Protein AF-A0A4V0XFJ5-F1 (afdb_monomer_lite)

Radius of gyration: 15.14 Å; chains: 1; bounding box: 46×29×44 Å

Se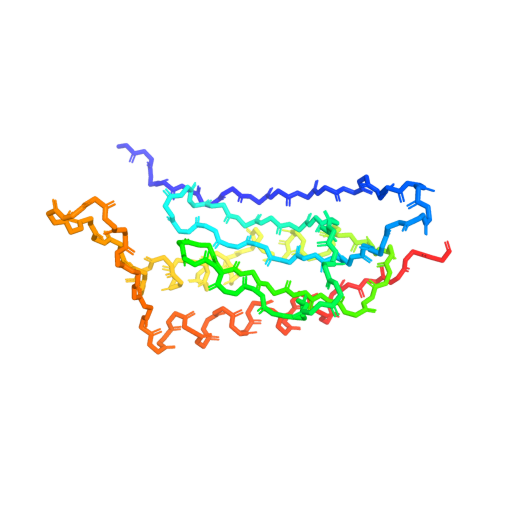quence (126 aa):
MPEPRWEILLEEGWPTDVSTPYALALEVDPRARTARLAPRVVGADSLEVRSGAVSRSFFTCGPANLRPAGLWLDSAEGRALLDEVGAGFRCEVLWSGDPVVSWSEAAWEAGHTIYERVASLLEPIG

Secondary structure (DSSP, 8-state):
----PPEEEE-------TTS-EEEEEEEETTTTEEEEEEEE--TT-S----TTSEEEE-S-SSEE-HHHHHHHTSHHHHHHHHHHHHHEEEEE-TTSPEEEEE-HHHHHHHHHHHHHHHHH-EE--

Structure (mmCIF, N/CA/C/O backbone):
data_AF-A0A4V0XFJ5-F1
#
_entry.id   AF-A0A4V0XFJ5-F1
#
loop_
_atom_site.group_PDB
_atom_site.id
_atom_site.type_symbol
_atom_site.label_atom_id
_atom_site.label_alt_id
_atom_site.label_comp_id
_atom_site.label_asym_id
_atom_site.label_entity_id
_atom_site.label_seq_id
_atom_site.pdbx_PDB_ins_code
_atom_site.Cartn_x
_atom_site.Cartn_y
_atom_site.Cartn_z
_atom_site.occupancy
_atom_site.B_iso_or_equiv
_atom_site.auth_seq_id
_atom_site.auth_comp_id
_atom_site.auth_asym_id
_atom_site.auth_atom_id
_atom_site.pdbx_PDB_model_num
ATOM 1 N N . MET A 1 1 ? -5.912 -17.553 19.402 1.00 45.38 1 MET A N 1
ATOM 2 C CA . MET A 1 1 ? -5.980 -17.419 17.931 1.00 45.38 1 MET A CA 1
ATOM 3 C C . MET A 1 1 ? -4.766 -16.610 17.515 1.00 45.38 1 MET A C 1
ATOM 5 O O . MET A 1 1 ? -4.493 -15.653 18.230 1.00 45.38 1 MET A O 1
ATOM 9 N N . PRO A 1 2 ? -3.995 -17.003 16.487 1.00 51.66 2 PRO A N 1
ATOM 10 C CA . PRO A 1 2 ? -2.913 -16.151 16.002 1.00 51.66 2 PRO A CA 1
ATOM 11 C C . PRO A 1 2 ? -3.501 -14.802 15.580 1.00 51.66 2 PRO A C 1
ATOM 13 O O . PRO A 1 2 ? -4.595 -14.760 15.012 1.00 51.66 2 PRO A O 1
ATOM 16 N N . GLU A 1 3 ? -2.816 -13.713 15.916 1.00 59.00 3 GLU A N 1
ATOM 17 C CA . GLU A 1 3 ? -3.222 -12.383 15.475 1.00 59.00 3 GLU A CA 1
ATOM 18 C C . GLU A 1 3 ? -3.258 -12.348 13.940 1.00 59.00 3 GLU A C 1
ATOM 20 O O . GLU A 1 3 ? -2.400 -12.959 13.292 1.00 59.00 3 GLU A O 1
ATOM 25 N N . PRO A 1 4 ? -4.264 -11.696 13.337 1.00 68.06 4 PRO A N 1
ATOM 26 C CA . PRO A 1 4 ? -4.396 -11.672 11.889 1.00 68.06 4 PRO A CA 1
ATOM 27 C C . PRO A 1 4 ? -3.190 -10.938 11.279 1.00 68.06 4 PRO A C 1
ATOM 29 O O . PRO A 1 4 ? -3.027 -9.731 11.430 1.00 68.06 4 PRO A O 1
ATOM 32 N N . ARG A 1 5 ? -2.298 -11.685 10.625 1.00 87.00 5 ARG A N 1
ATOM 33 C CA . ARG A 1 5 ? -1.031 -11.184 10.073 1.00 87.00 5 ARG A CA 1
ATOM 34 C C . ARG A 1 5 ? -1.259 -10.578 8.687 1.00 87.00 5 ARG A C 1
ATOM 36 O O . ARG A 1 5 ? -1.995 -11.153 7.895 1.00 87.00 5 ARG A O 1
ATOM 43 N N . TRP A 1 6 ? -0.581 -9.469 8.378 1.00 92.94 6 TRP A N 1
ATOM 44 C CA . TRP A 1 6 ? -0.566 -8.923 7.016 1.00 92.94 6 TRP A CA 1
ATOM 45 C C . TRP A 1 6 ? 0.045 -9.900 6.014 1.00 92.94 6 TRP A C 1
ATOM 47 O O . TRP A 1 6 ? 1.153 -10.401 6.248 1.00 92.94 6 TRP A O 1
ATOM 57 N N . GLU A 1 7 ? -0.655 -10.117 4.907 1.00 95.75 7 GLU A N 1
ATOM 58 C CA . GLU A 1 7 ? -0.183 -10.852 3.737 1.00 95.75 7 GLU A CA 1
ATOM 59 C C . GLU A 1 7 ? 0.437 -9.880 2.724 1.00 95.75 7 GLU A C 1
ATOM 61 O O . GLU A 1 7 ? -0.176 -8.872 2.363 1.00 95.75 7 GLU A O 1
ATOM 66 N N . ILE A 1 8 ? 1.661 -10.178 2.276 1.00 96.25 8 ILE A N 1
ATOM 67 C CA . ILE A 1 8 ? 2.386 -9.377 1.282 1.00 96.25 8 ILE A CA 1
ATOM 68 C C . ILE A 1 8 ? 2.369 -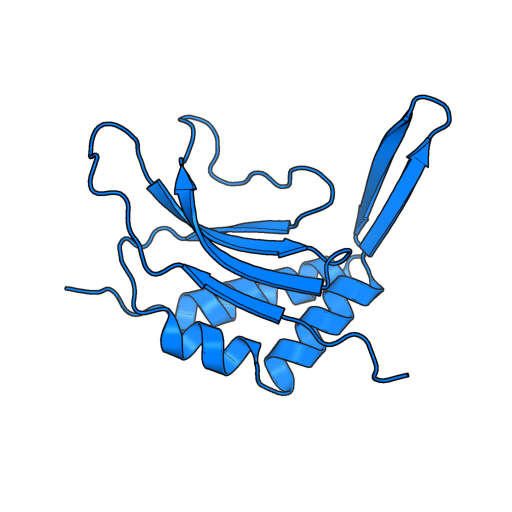10.126 -0.049 1.00 96.25 8 ILE A C 1
ATOM 70 O O . ILE A 1 8 ? 2.885 -11.238 -0.144 1.00 96.25 8 ILE A O 1
ATOM 74 N N . LEU A 1 9 ? 1.774 -9.516 -1.071 1.00 94.88 9 LEU A N 1
ATOM 75 C CA . LEU A 1 9 ? 1.565 -10.119 -2.386 1.00 94.88 9 LEU A CA 1
ATOM 76 C C . LEU A 1 9 ? 2.386 -9.378 -3.444 1.00 94.88 9 LEU A C 1
ATOM 78 O O . LEU A 1 9 ? 2.228 -8.172 -3.618 1.00 94.88 9 LEU A O 1
ATOM 82 N N . LEU A 1 10 ? 3.237 -10.100 -4.171 1.00 93.31 10 LEU A N 1
ATOM 83 C CA . LEU A 1 10 ? 4.039 -9.550 -5.266 1.00 93.31 10 LEU A CA 1
ATOM 84 C C . LEU A 1 10 ? 3.599 -10.202 -6.580 1.00 93.31 10 LEU A C 1
ATOM 86 O O . LEU A 1 10 ? 3.715 -11.416 -6.738 1.00 93.31 10 LEU A O 1
ATOM 90 N N . GLU A 1 11 ? 3.094 -9.408 -7.520 1.00 90.38 11 GLU A N 1
ATOM 91 C CA . GLU A 1 11 ? 2.721 -9.864 -8.861 1.00 90.38 11 GLU A CA 1
ATOM 92 C C . GLU A 1 11 ? 3.759 -9.342 -9.863 1.00 90.38 11 GLU A C 1
ATOM 94 O O . GLU A 1 11 ? 3.689 -8.207 -10.321 1.00 90.38 11 GLU A O 1
ATOM 99 N N . GLU A 1 12 ? 4.748 -10.172 -10.201 1.00 78.19 12 GLU A N 1
ATOM 100 C CA . GLU A 1 12 ? 5.841 -9.805 -11.123 1.00 78.19 12 GLU A CA 1
ATOM 101 C C . GLU A 1 12 ? 5.450 -9.932 -12.611 1.00 78.19 12 GLU A C 1
ATOM 103 O O . GLU A 1 12 ? 6.207 -9.536 -13.495 1.00 78.19 12 GLU A O 1
ATOM 108 N N . GLY A 1 13 ? 4.273 -10.490 -12.912 1.00 80.19 13 GLY A N 1
ATOM 109 C CA . GLY A 1 13 ? 3.793 -10.687 -14.279 1.00 80.19 13 GLY A CA 1
ATOM 110 C C . GLY A 1 13 ? 3.328 -9.382 -14.918 1.00 80.19 13 GLY A C 1
ATOM 111 O O . GLY A 1 13 ? 2.192 -8.962 -14.704 1.00 80.19 13 GLY A O 1
ATOM 112 N N . TRP A 1 14 ? 4.184 -8.761 -15.731 1.00 78.31 14 TRP A N 1
ATOM 113 C CA . TRP A 1 14 ? 3.807 -7.589 -16.518 1.00 78.31 14 TRP A CA 1
ATOM 114 C C . TRP A 1 14 ? 3.035 -7.999 -17.776 1.00 78.31 14 TRP A C 1
ATOM 116 O O . TRP A 1 14 ? 3.492 -8.870 -18.522 1.00 78.31 14 TRP A O 1
ATOM 126 N N . PRO A 1 15 ? 1.875 -7.378 -18.040 1.00 77.56 15 PRO A N 1
ATOM 127 C CA . PRO A 1 15 ? 1.156 -7.574 -19.289 1.00 77.56 15 PRO A CA 1
ATOM 128 C C . PRO A 1 15 ? 2.038 -7.193 -20.478 1.00 77.56 15 PRO A C 1
ATOM 130 O O . PRO A 1 15 ? 2.689 -6.151 -20.478 1.00 77.56 15 PRO A O 1
ATOM 133 N N . THR A 1 16 ? 2.061 -8.049 -21.496 1.00 72.38 16 THR A N 1
ATOM 134 C CA . THR A 1 16 ? 2.833 -7.834 -22.731 1.00 72.38 16 THR A CA 1
ATOM 135 C C . THR A 1 16 ? 2.038 -7.096 -23.806 1.00 72.38 16 THR A C 1
ATOM 137 O O . THR A 1 16 ? 2.595 -6.715 -24.836 1.00 72.38 16 THR A O 1
ATOM 140 N N . ASP A 1 17 ? 0.738 -6.896 -23.582 1.00 73.31 17 ASP A N 1
ATOM 141 C CA . ASP A 1 17 ? -0.134 -6.157 -24.484 1.00 73.31 17 ASP A CA 1
ATOM 142 C C . ASP A 1 17 ? 0.091 -4.647 -24.329 1.00 73.31 17 ASP A C 1
ATOM 144 O O . ASP A 1 17 ? -0.332 -4.025 -23.355 1.00 73.31 17 ASP A O 1
ATOM 148 N N . VAL A 1 18 ? 0.758 -4.060 -25.322 1.00 66.56 18 VAL A N 1
ATOM 149 C CA . VAL A 1 18 ? 1.092 -2.629 -25.382 1.00 66.56 18 VAL A CA 1
ATOM 150 C C . VAL A 1 18 ? -0.105 -1.728 -25.702 1.00 66.56 18 VAL A C 1
ATOM 152 O O . VAL A 1 18 ? 0.037 -0.508 -25.685 1.00 66.56 18 VAL A O 1
ATOM 155 N N . SER A 1 19 ? -1.277 -2.293 -26.019 1.00 74.88 19 SER A N 1
ATOM 156 C CA . SER A 1 19 ? -2.476 -1.508 -26.347 1.00 74.88 19 SER A CA 1
ATOM 157 C C . SER A 1 19 ? -3.090 -0.805 -25.135 1.00 74.88 19 SER A C 1
ATOM 159 O O . SER A 1 19 ? -3.823 0.172 -25.296 1.00 74.88 19 SER A O 1
ATOM 161 N N . THR A 1 20 ? -2.777 -1.278 -23.926 1.00 73.44 20 THR A N 1
ATOM 162 C CA . THR A 1 20 ? -3.307 -0.749 -22.671 1.00 73.44 20 THR A CA 1
ATOM 163 C C . THR A 1 20 ? -2.158 -0.239 -21.803 1.00 73.44 20 THR A C 1
ATOM 165 O O . THR A 1 20 ? -1.211 -0.985 -21.558 1.00 73.44 20 THR A O 1
ATOM 168 N N . PRO A 1 21 ? -2.196 1.013 -21.318 1.00 79.88 21 PRO A N 1
ATOM 169 C CA . PRO A 1 21 ? -1.166 1.503 -20.415 1.00 79.88 21 PRO A CA 1
ATOM 170 C C . PRO A 1 21 ? -1.299 0.838 -19.038 1.00 79.88 21 PRO A C 1
ATOM 172 O O . PRO A 1 21 ? -2.374 0.816 -18.432 1.00 79.88 21 PRO A O 1
ATOM 175 N N . TYR A 1 22 ? -0.180 0.317 -18.535 1.00 82.44 22 TYR A N 1
ATOM 176 C CA . TYR A 1 22 ? -0.060 -0.264 -17.200 1.00 82.44 22 TYR A CA 1
ATOM 177 C C . TYR A 1 22 ? 0.929 0.538 -16.360 1.00 82.44 22 TYR A C 1
ATOM 179 O O . TYR A 1 22 ? 1.935 1.026 -16.871 1.00 82.44 22 TYR A O 1
ATOM 187 N N . ALA A 1 23 ? 0.666 0.612 -15.060 1.00 87.06 23 ALA A N 1
ATOM 188 C CA . ALA A 1 23 ? 1.614 1.101 -14.069 1.00 87.06 23 ALA A CA 1
ATOM 189 C C . ALA A 1 23 ? 1.673 0.131 -12.895 1.00 87.06 23 ALA A C 1
ATOM 191 O O . ALA A 1 23 ? 0.694 -0.557 -12.586 1.00 87.06 23 ALA A O 1
ATOM 192 N N . LEU A 1 24 ? 2.820 0.085 -12.223 1.00 90.38 24 LEU A N 1
ATOM 193 C CA . LEU A 1 24 ? 2.921 -0.613 -10.952 1.00 90.38 24 LEU A CA 1
ATOM 194 C C . LEU A 1 24 ? 2.063 0.123 -9.918 1.00 90.38 24 LEU A C 1
ATOM 196 O O . LEU A 1 24 ? 2.118 1.349 -9.820 1.00 90.38 24 LEU A O 1
ATOM 200 N N . ALA A 1 25 ? 1.296 -0.620 -9.130 1.00 91.81 25 ALA A N 1
ATOM 201 C CA . ALA A 1 25 ? 0.504 -0.080 -8.038 1.00 91.81 25 ALA A CA 1
ATOM 202 C C . ALA A 1 25 ? 0.836 -0.778 -6.718 1.00 91.81 25 ALA A C 1
ATOM 204 O O . ALA A 1 25 ? 1.057 -1.991 -6.686 1.00 91.81 25 ALA A O 1
ATOM 205 N N . LEU A 1 26 ? 0.820 -0.001 -5.638 1.00 93.25 26 LEU A N 1
ATOM 206 C CA . LEU A 1 26 ? 0.726 -0.477 -4.266 1.00 93.25 26 LEU A CA 1
ATOM 207 C C . LEU A 1 26 ? -0.739 -0.410 -3.839 1.00 93.25 26 LEU A C 1
ATOM 209 O O . LEU A 1 26 ? -1.330 0.667 -3.824 1.00 93.25 26 LEU A O 1
ATOM 213 N N . GLU A 1 27 ? -1.311 -1.553 -3.486 1.00 93.31 27 GLU A N 1
ATOM 214 C CA . GLU A 1 27 ? -2.669 -1.684 -2.966 1.00 93.31 27 GLU A CA 1
ATOM 215 C C . GLU A 1 27 ? -2.611 -2.154 -1.514 1.00 93.31 27 GLU A C 1
ATOM 217 O O . GLU A 1 27 ? -1.973 -3.161 -1.216 1.00 93.31 27 GLU A O 1
ATOM 222 N N . VAL A 1 28 ? -3.290 -1.456 -0.611 1.00 92.81 28 VAL A N 1
ATOM 223 C CA . VAL A 1 28 ? -3.410 -1.834 0.798 1.00 92.81 28 VAL A CA 1
ATOM 224 C C . VAL A 1 28 ? -4.891 -1.985 1.131 1.00 92.81 28 VAL A C 1
ATOM 226 O O . VAL A 1 28 ? -5.640 -1.007 1.088 1.00 92.81 28 VAL A O 1
ATOM 229 N N . ASP A 1 29 ? -5.318 -3.211 1.453 1.00 92.19 29 ASP A N 1
ATOM 230 C CA . ASP A 1 29 ? -6.675 -3.527 1.922 1.00 92.19 29 ASP A CA 1
ATOM 231 C C . ASP A 1 29 ? -6.631 -3.911 3.412 1.00 92.19 29 ASP A C 1
ATOM 233 O O . ASP A 1 29 ? -6.274 -5.048 3.747 1.00 92.19 29 ASP A O 1
ATOM 237 N N . PRO A 1 30 ? -7.019 -2.998 4.320 1.00 90.38 30 PRO A N 1
ATOM 238 C CA . PRO A 1 30 ? -7.090 -3.264 5.755 1.00 90.38 30 PRO A CA 1
ATOM 239 C C . PRO A 1 30 ? -8.084 -4.345 6.173 1.00 90.38 30 PRO A C 1
ATOM 241 O O . PRO A 1 30 ? -7.903 -4.966 7.219 1.00 90.38 30 PRO A O 1
ATOM 244 N N . ARG A 1 31 ? -9.138 -4.589 5.385 1.00 88.31 31 ARG A N 1
ATOM 245 C CA . ARG A 1 31 ? -10.174 -5.584 5.711 1.00 88.31 31 ARG A CA 1
ATOM 246 C C . ARG A 1 31 ? -9.642 -6.991 5.503 1.00 88.31 31 ARG A C 1
ATOM 248 O O . ARG A 1 31 ? -9.882 -7.872 6.322 1.00 88.31 31 ARG A O 1
ATOM 255 N N . ALA A 1 32 ? -8.919 -7.177 4.401 1.00 89.75 32 ALA A N 1
ATOM 256 C CA . ALA A 1 32 ? -8.254 -8.431 4.072 1.00 89.75 32 ALA A CA 1
ATOM 257 C C . ALA A 1 32 ? -6.861 -8.551 4.716 1.00 89.75 32 ALA A C 1
ATOM 259 O O . ALA A 1 32 ? -6.269 -9.623 4.671 1.00 89.75 32 ALA A O 1
ATOM 260 N N . ARG A 1 33 ? -6.339 -7.462 5.304 1.00 92.62 33 ARG A N 1
ATOM 261 C CA . ARG A 1 33 ? -4.946 -7.325 5.757 1.00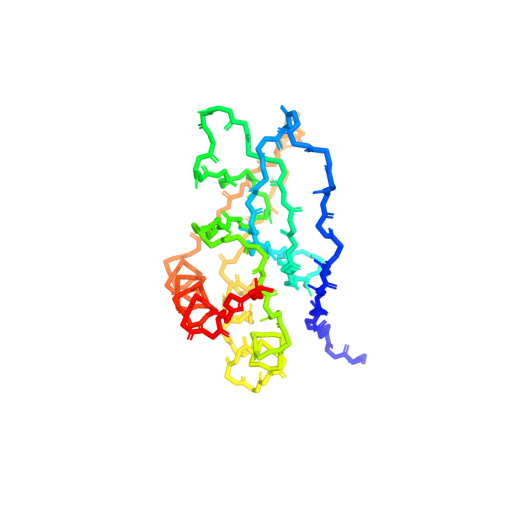 92.62 33 ARG A CA 1
ATOM 262 C C . ARG A 1 33 ? -3.950 -7.731 4.676 1.00 92.62 33 ARG A C 1
ATOM 264 O O . ARG A 1 33 ? -3.039 -8.521 4.909 1.00 92.62 33 ARG A O 1
ATOM 271 N N . THR A 1 34 ? -4.130 -7.177 3.482 1.00 94.62 34 THR A N 1
ATOM 272 C CA . THR A 1 34 ? -3.239 -7.444 2.347 1.00 94.62 34 THR A CA 1
ATOM 273 C C . THR A 1 34 ? -2.543 -6.170 1.901 1.00 94.62 34 THR A C 1
ATOM 275 O O . THR A 1 34 ? -3.169 -5.112 1.826 1.00 94.62 34 THR A O 1
ATOM 278 N N . ALA A 1 35 ? -1.252 -6.280 1.599 1.00 95.44 35 ALA A N 1
ATOM 279 C CA . ALA A 1 35 ? -0.492 -5.274 0.872 1.00 95.44 35 ALA A CA 1
ATOM 280 C C . ALA A 1 35 ? 0.036 -5.917 -0.412 1.00 95.44 35 ALA A C 1
ATOM 282 O O . ALA A 1 35 ? 0.719 -6.942 -0.368 1.00 95.44 35 ALA A O 1
ATOM 283 N N . ARG A 1 36 ? -0.309 -5.348 -1.563 1.00 95.00 36 ARG A N 1
ATOM 284 C CA . ARG A 1 36 ? -0.024 -5.926 -2.873 1.00 95.00 36 ARG A CA 1
ATOM 285 C C . ARG A 1 36 ? 0.747 -4.950 -3.744 1.00 95.00 36 ARG A C 1
ATOM 287 O O . ARG A 1 36 ? 0.339 -3.805 -3.893 1.00 95.00 36 ARG A O 1
ATOM 294 N N . LEU A 1 37 ? 1.819 -5.437 -4.358 1.00 93.69 37 LEU A N 1
ATOM 295 C CA . LEU A 1 37 ? 2.544 -4.754 -5.424 1.00 93.69 37 LEU A CA 1
ATOM 296 C C . LEU A 1 37 ? 2.288 -5.478 -6.735 1.00 93.69 37 LEU A C 1
ATOM 298 O O . LEU A 1 37 ? 2.650 -6.646 -6.875 1.00 93.69 37 LEU A O 1
ATOM 302 N N . ALA A 1 38 ? 1.631 -4.799 -7.670 1.00 91.12 38 ALA A N 1
ATOM 303 C CA . ALA A 1 38 ? 1.197 -5.424 -8.909 1.00 91.12 38 ALA A CA 1
ATOM 304 C C . ALA A 1 38 ? 0.974 -4.421 -10.050 1.00 91.12 38 ALA A C 1
ATOM 306 O O . ALA A 1 38 ? 0.516 -3.304 -9.795 1.00 91.12 38 ALA A O 1
ATOM 307 N N . PRO A 1 39 ? 1.211 -4.812 -11.314 1.00 89.12 39 PRO A N 1
ATOM 308 C CA . PRO A 1 39 ? 0.782 -4.042 -12.472 1.00 89.12 39 PRO A CA 1
ATOM 309 C C . PRO A 1 39 ? -0.741 -3.880 -12.495 1.00 89.12 39 PRO A C 1
ATOM 311 O O . PRO A 1 39 ? -1.505 -4.831 -12.283 1.00 89.12 39 PRO A O 1
ATOM 314 N N . ARG A 1 40 ? -1.201 -2.663 -12.775 1.00 88.12 40 ARG A N 1
ATOM 315 C CA . ARG A 1 40 ? -2.617 -2.322 -12.924 1.00 88.12 40 ARG A CA 1
ATOM 316 C C . ARG A 1 40 ? -2.823 -1.489 -14.175 1.00 88.12 40 ARG A C 1
ATOM 318 O O . ARG A 1 40 ? -1.979 -0.670 -14.529 1.00 88.12 40 ARG A O 1
ATOM 325 N N . VAL A 1 41 ? -3.954 -1.722 -14.838 1.00 83.19 41 VAL A N 1
ATOM 326 C CA . VAL A 1 41 ? -4.397 -0.891 -15.961 1.00 83.19 41 VAL A CA 1
ATOM 327 C C . VAL A 1 41 ? -4.600 0.529 -15.448 1.00 83.19 41 VAL A C 1
ATOM 329 O O . VAL A 1 41 ? -5.325 0.735 -14.472 1.00 83.19 41 VAL A O 1
ATOM 332 N N . VAL A 1 42 ? -3.986 1.496 -16.118 1.00 77.81 42 VAL A N 1
ATOM 333 C CA . VAL A 1 42 ? -4.200 2.916 -15.855 1.00 77.81 42 VAL A CA 1
ATOM 334 C C . VAL A 1 42 ? -5.224 3.411 -16.868 1.00 77.81 42 VAL A C 1
ATOM 336 O O . VAL A 1 42 ? -4.951 3.477 -18.061 1.00 77.81 42 VAL A O 1
ATOM 339 N N . GLY A 1 43 ? -6.439 3.732 -16.422 1.00 68.06 43 GLY A N 1
ATOM 340 C CA . GLY A 1 43 ? -7.373 4.475 -17.274 1.00 68.06 43 GLY A CA 1
ATOM 341 C C . GLY A 1 43 ? -6.807 5.864 -17.594 1.00 68.06 43 GLY A C 1
ATOM 342 O O . GLY A 1 43 ? -6.054 6.407 -16.787 1.00 68.06 43 GLY A O 1
ATOM 343 N N . ALA A 1 44 ? -7.191 6.458 -18.731 1.00 56.38 44 ALA A N 1
ATOM 344 C CA . ALA A 1 44 ? -6.676 7.755 -19.202 1.00 56.38 44 ALA A CA 1
ATOM 345 C C . ALA A 1 44 ? -6.778 8.910 -18.173 1.00 56.38 44 ALA A C 1
ATOM 347 O O . ALA A 1 44 ? -6.018 9.868 -18.274 1.00 56.38 44 ALA A O 1
ATOM 348 N N . ASP A 1 45 ? -7.637 8.777 -17.153 1.00 51.69 45 ASP A N 1
ATOM 349 C CA . ASP A 1 45 ? -7.922 9.802 -16.138 1.00 51.69 45 ASP A CA 1
ATOM 350 C C . ASP A 1 45 ? -7.541 9.396 -14.691 1.00 51.69 45 ASP A C 1
ATOM 352 O O . ASP A 1 45 ? -8.032 9.983 -13.729 1.00 51.69 45 ASP A O 1
ATOM 356 N N . SER A 1 46 ? -6.707 8.368 -14.487 1.00 50.47 46 SER A N 1
ATOM 357 C CA . SER A 1 46 ? -6.555 7.704 -13.177 1.00 50.47 46 SER A CA 1
ATOM 358 C C . SER A 1 46 ? -5.098 7.616 -12.698 1.00 50.47 46 SER A C 1
ATOM 360 O O . SER A 1 46 ? -4.526 6.529 -12.630 1.00 50.47 46 SER A O 1
ATOM 362 N N . LEU A 1 47 ? -4.493 8.740 -12.306 1.00 51.81 47 LEU A N 1
ATOM 363 C CA . LEU A 1 47 ? -3.200 8.714 -11.595 1.00 51.81 47 LEU A CA 1
ATOM 364 C C . LEU A 1 47 ? -3.340 8.481 -10.082 1.00 51.81 47 LEU A C 1
ATOM 366 O O . LEU A 1 47 ? -2.363 8.138 -9.425 1.00 51.81 47 LEU A O 1
ATOM 370 N N . GLU A 1 48 ? -4.551 8.570 -9.529 1.00 47.66 48 GLU A N 1
ATOM 371 C CA . GLU A 1 48 ? -4.807 8.222 -8.132 1.00 47.66 48 GLU A CA 1
ATOM 372 C C . GLU A 1 48 ? -6.274 7.806 -7.959 1.00 47.66 48 GLU A C 1
ATOM 374 O O . GLU A 1 48 ? -7.183 8.632 -7.979 1.00 47.66 48 GLU A O 1
ATOM 379 N N . VAL A 1 49 ? -6.536 6.504 -7.822 1.00 48.25 49 VAL A N 1
ATOM 380 C CA . VAL A 1 49 ? -7.883 5.999 -7.522 1.00 48.25 49 VAL A CA 1
ATOM 381 C C . VAL A 1 49 ? -7.882 5.475 -6.101 1.00 48.25 49 VAL A C 1
ATOM 383 O O . VAL A 1 49 ? -7.649 4.297 -5.845 1.00 48.25 49 VAL A O 1
ATOM 386 N N . ARG A 1 50 ? -8.198 6.374 -5.170 1.00 53.75 50 ARG A N 1
ATOM 387 C CA . ARG A 1 50 ? -8.600 6.039 -3.801 1.00 53.75 50 ARG A CA 1
ATOM 388 C C . ARG A 1 50 ? -10.053 5.555 -3.834 1.00 53.75 50 ARG A C 1
ATOM 390 O O . ARG A 1 50 ? -10.972 6.248 -3.410 1.00 53.75 50 ARG A O 1
ATOM 397 N N . SER A 1 51 ? -10.293 4.406 -4.462 1.00 48.97 51 SER A N 1
ATOM 398 C CA . SER A 1 51 ? -11.638 3.833 -4.551 1.00 48.97 51 SER A CA 1
ATOM 399 C C . SER A 1 51 ? -11.947 3.046 -3.279 1.00 48.97 51 SER A C 1
ATOM 401 O O . SER A 1 51 ? -11.596 1.875 -3.141 1.00 48.97 51 SER A O 1
ATOM 403 N N . GLY A 1 52 ? -12.634 3.699 -2.343 1.00 66.00 52 GLY A N 1
ATOM 404 C CA . GLY A 1 52 ? -13.303 3.029 -1.232 1.00 66.00 52 GLY A CA 1
ATOM 405 C C . GLY A 1 52 ? -12.356 2.355 -0.238 1.00 66.00 52 GLY A C 1
ATOM 406 O O . GLY A 1 52 ? -11.493 2.995 0.353 1.00 66.00 52 GLY A O 1
ATOM 407 N N . ALA A 1 53 ? -12.584 1.063 0.005 1.00 75.88 53 ALA A N 1
ATOM 408 C CA . ALA A 1 53 ? -11.998 0.317 1.117 1.00 75.88 53 ALA A CA 1
ATOM 409 C C . ALA A 1 53 ? -10.534 -0.128 0.913 1.00 75.88 53 ALA A C 1
ATOM 411 O O . ALA A 1 53 ? -9.970 -0.780 1.790 1.00 75.88 53 ALA A O 1
ATOM 412 N N . VAL A 1 54 ? -9.936 0.203 -0.235 1.00 86.06 54 VAL A N 1
ATOM 41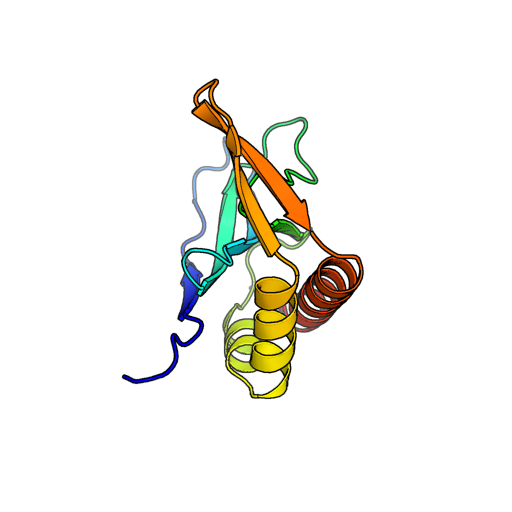3 C CA . VAL A 1 54 ? -8.550 -0.121 -0.586 1.00 86.06 54 VAL A CA 1
ATOM 414 C C . VAL A 1 54 ? -7.809 1.178 -0.876 1.00 86.06 54 VAL A C 1
ATOM 416 O O . VAL A 1 54 ? -8.245 1.974 -1.709 1.00 86.06 54 VAL A O 1
ATOM 419 N N . SER A 1 55 ? -6.675 1.380 -0.209 1.00 87.56 55 SER A N 1
ATOM 420 C CA . SER A 1 55 ? -5.743 2.446 -0.573 1.00 87.56 55 SER A CA 1
ATOM 421 C C . SER A 1 55 ? -4.913 1.981 -1.765 1.00 87.56 55 SER A C 1
ATOM 423 O O . SER A 1 55 ? -4.312 0.910 -1.704 1.00 87.56 55 SER A O 1
ATOM 425 N N . ARG A 1 56 ? -4.902 2.747 -2.860 1.00 89.81 56 ARG A N 1
ATOM 426 C CA . ARG A 1 56 ? -4.124 2.432 -4.063 1.00 89.81 56 ARG A CA 1
ATOM 427 C C . ARG A 1 56 ? -3.282 3.631 -4.478 1.00 89.81 56 ARG A C 1
ATOM 429 O O . ARG A 1 56 ? -3.833 4.690 -4.772 1.00 89.81 56 ARG A O 1
ATOM 436 N N . SER A 1 57 ? -1.979 3.406 -4.597 1.00 89.31 57 SER A N 1
ATOM 437 C CA . SER A 1 57 ? -1.003 4.384 -5.081 1.00 89.31 57 SER A CA 1
ATOM 438 C C . SER A 1 57 ? -0.275 3.829 -6.298 1.00 89.31 57 SER A C 1
ATOM 440 O O . SER A 1 57 ? 0.139 2.671 -6.293 1.00 89.31 57 SER A O 1
ATOM 442 N N . PHE A 1 58 ? -0.118 4.642 -7.340 1.00 88.69 58 PHE A N 1
ATOM 443 C CA . PHE A 1 58 ? 0.578 4.254 -8.567 1.00 88.69 58 PHE A CA 1
ATOM 444 C C . PHE A 1 58 ? 2.010 4.783 -8.571 1.00 88.69 58 PHE A C 1
ATOM 446 O O . PHE A 1 58 ? 2.272 5.890 -8.105 1.00 88.69 58 PHE A O 1
ATOM 453 N N . PHE A 1 59 ? 2.928 4.003 -9.133 1.00 87.38 59 PHE A N 1
ATOM 454 C CA . PHE A 1 59 ? 4.308 4.411 -9.363 1.00 87.38 59 PHE A CA 1
ATOM 455 C C . PHE A 1 59 ? 4.507 4.780 -10.834 1.00 87.38 59 PHE A C 1
ATOM 457 O O . PHE A 1 59 ? 3.893 4.202 -11.727 1.00 87.38 59 PHE A O 1
ATOM 464 N N . THR A 1 60 ? 5.400 5.732 -11.093 1.00 82.44 60 THR A N 1
ATOM 465 C CA . THR A 1 60 ? 5.760 6.167 -12.454 1.00 82.44 60 THR A CA 1
ATOM 466 C C . THR A 1 60 ? 6.795 5.261 -13.126 1.00 82.44 60 THR A C 1
ATOM 468 O O . THR A 1 60 ? 7.143 5.483 -14.285 1.00 82.44 60 THR A O 1
ATOM 471 N N . CYS A 1 61 ? 7.313 4.256 -12.417 1.00 74.94 61 CYS A N 1
ATOM 472 C CA . CYS A 1 61 ? 8.283 3.313 -12.957 1.00 74.94 61 CYS A CA 1
ATOM 473 C C . CYS A 1 61 ? 7.610 2.221 -13.809 1.00 74.94 61 CYS A C 1
ATOM 475 O O . CYS A 1 61 ? 6.462 1.835 -13.582 1.00 74.94 61 CYS A O 1
ATOM 477 N N . GLY A 1 62 ? 8.349 1.730 -14.808 1.00 74.50 62 GLY A N 1
ATOM 478 C CA . GLY A 1 62 ? 7.983 0.539 -15.576 1.00 74.50 62 GLY A CA 1
ATOM 479 C C . GLY A 1 62 ? 8.237 -0.752 -14.783 1.00 74.50 62 GLY A C 1
ATOM 480 O O . GLY A 1 62 ? 8.246 -0.725 -13.550 1.00 74.50 62 GLY A O 1
ATOM 481 N N . PRO A 1 63 ? 8.476 -1.887 -15.464 1.00 81.69 63 PRO A N 1
ATOM 482 C CA . PRO A 1 63 ? 8.880 -3.128 -14.814 1.00 81.69 63 PRO A CA 1
ATOM 483 C C . PRO A 1 63 ? 10.005 -2.921 -13.802 1.00 81.69 63 PRO A C 1
ATOM 485 O O . PRO A 1 63 ? 11.036 -2.328 -14.114 1.00 81.69 63 PRO A O 1
ATOM 488 N N . ALA A 1 64 ? 9.785 -3.392 -12.576 1.00 86.75 64 ALA A N 1
ATOM 489 C CA . ALA A 1 64 ? 10.691 -3.190 -11.455 1.00 86.75 64 ALA A CA 1
ATOM 490 C C . ALA A 1 64 ? 10.850 -4.471 -10.632 1.00 86.75 64 ALA A C 1
ATOM 492 O O . ALA A 1 64 ? 9.928 -5.283 -10.529 1.00 86.75 64 ALA A O 1
ATOM 493 N N . ASN A 1 65 ? 12.024 -4.636 -10.028 1.00 89.38 65 ASN A N 1
ATOM 494 C CA . ASN A 1 65 ? 12.312 -5.690 -9.070 1.00 89.38 65 ASN A CA 1
ATOM 495 C C . ASN A 1 65 ? 11.523 -5.415 -7.783 1.00 89.38 65 ASN A C 1
ATOM 497 O O . ASN A 1 65 ? 11.839 -4.495 -7.029 1.00 89.38 65 ASN A O 1
ATOM 501 N N . LEU A 1 66 ? 10.484 -6.213 -7.531 1.00 92.81 66 LEU A N 1
ATOM 502 C CA . LEU A 1 66 ? 9.574 -6.010 -6.398 1.00 92.81 66 LEU A CA 1
ATOM 503 C C . LEU A 1 66 ? 10.104 -6.606 -5.090 1.00 92.81 66 LEU A C 1
ATOM 505 O O . LEU A 1 66 ? 9.597 -6.295 -4.010 1.00 92.81 66 LEU A O 1
ATOM 509 N N . ARG A 1 67 ? 11.121 -7.472 -5.162 1.00 92.94 67 ARG A N 1
ATOM 510 C CA . ARG A 1 67 ? 11.613 -8.232 -4.009 1.00 92.94 67 ARG A CA 1
ATOM 511 C C . ARG A 1 67 ? 12.128 -7.344 -2.866 1.00 92.94 67 ARG A C 1
ATOM 513 O O . ARG A 1 67 ? 11.745 -7.630 -1.731 1.00 92.94 67 ARG A O 1
ATOM 520 N N . PRO A 1 68 ? 12.945 -6.293 -3.093 1.00 94.44 68 PRO A N 1
ATOM 521 C CA . PRO A 1 68 ? 13.403 -5.420 -2.010 1.00 94.44 68 PRO A CA 1
ATOM 522 C C . PRO A 1 68 ? 12.239 -4.748 -1.274 1.00 94.44 68 PRO A C 1
ATOM 524 O O . PRO A 1 68 ? 12.199 -4.753 -0.044 1.00 94.44 68 PRO A O 1
ATOM 527 N N . ALA A 1 69 ? 11.251 -4.250 -2.023 1.00 94.31 69 ALA A N 1
ATOM 528 C CA . ALA A 1 69 ? 10.046 -3.651 -1.461 1.00 94.31 69 ALA A CA 1
ATOM 529 C C . ALA A 1 69 ? 9.214 -4.670 -0.663 1.00 94.31 69 ALA A C 1
ATOM 531 O O . ALA A 1 69 ? 8.795 -4.377 0.455 1.00 94.31 69 ALA A O 1
ATOM 532 N N . GLY A 1 70 ? 9.028 -5.886 -1.186 1.00 94.69 70 GLY A N 1
ATOM 533 C CA . GLY A 1 70 ? 8.310 -6.955 -0.487 1.00 94.69 70 GLY A CA 1
ATOM 534 C C . GLY A 1 70 ? 8.978 -7.395 0.818 1.00 94.69 70 GLY A C 1
ATOM 535 O O . GLY A 1 70 ? 8.297 -7.565 1.827 1.00 94.69 70 GLY A O 1
ATOM 536 N N . LEU A 1 71 ? 10.310 -7.526 0.827 1.00 96.38 71 LEU A N 1
ATOM 537 C CA . LEU A 1 71 ? 11.073 -7.846 2.040 1.00 96.38 71 LEU A CA 1
ATOM 538 C C . LEU A 1 71 ? 10.959 -6.743 3.096 1.00 96.38 71 LEU A C 1
ATOM 540 O O . LEU A 1 71 ? 10.829 -7.042 4.282 1.00 96.38 71 LEU A O 1
ATOM 544 N N . TRP A 1 72 ? 10.994 -5.475 2.679 1.00 97.50 72 TRP A N 1
ATOM 545 C CA . TRP A 1 72 ? 10.812 -4.361 3.605 1.00 97.50 72 TRP A CA 1
ATOM 546 C C . TRP A 1 72 ? 9.380 -4.298 4.156 1.00 97.50 72 TRP A C 1
ATOM 548 O O . TRP A 1 72 ? 9.211 -4.129 5.362 1.00 97.50 72 TRP A O 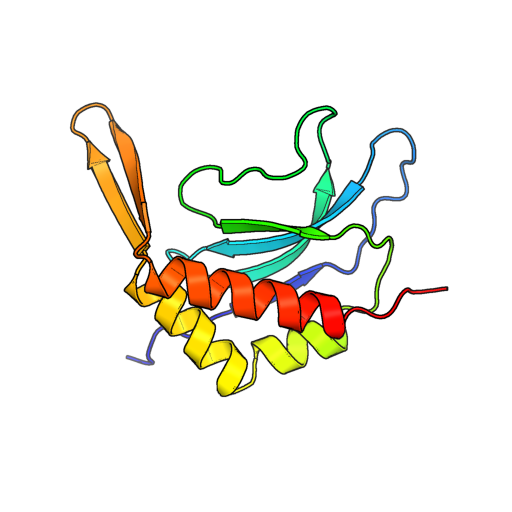1
ATOM 558 N N . LEU A 1 73 ? 8.355 -4.519 3.329 1.00 96.50 73 LEU A N 1
ATOM 559 C CA . LEU A 1 73 ? 6.959 -4.584 3.782 1.00 96.50 73 LEU A CA 1
ATOM 560 C C . LEU A 1 73 ? 6.719 -5.709 4.806 1.00 96.50 73 LEU A C 1
ATOM 562 O O . LEU A 1 73 ? 5.918 -5.542 5.723 1.00 96.50 73 LEU A O 1
ATOM 566 N N . ASP A 1 74 ? 7.421 -6.842 4.683 1.00 95.56 74 ASP A N 1
ATOM 567 C CA . ASP A 1 74 ? 7.348 -7.953 5.646 1.00 95.56 74 ASP A CA 1
ATOM 568 C C . ASP A 1 74 ? 8.218 -7.736 6.904 1.00 95.56 74 ASP A C 1
ATOM 570 O O . ASP A 1 74 ? 8.145 -8.520 7.855 1.00 95.56 74 ASP A O 1
ATOM 574 N N . SER A 1 75 ? 9.025 -6.673 6.947 1.00 96.75 75 SER A N 1
ATOM 575 C CA . SER A 1 75 ? 9.840 -6.325 8.115 1.00 96.75 75 SER A CA 1
ATOM 576 C C . SER A 1 75 ? 8.992 -5.801 9.281 1.00 96.75 75 SER A C 1
ATOM 578 O O . SER A 1 75 ? 7.830 -5.435 9.117 1.00 96.75 75 SER A O 1
ATOM 580 N N . ALA A 1 76 ? 9.578 -5.728 10.481 1.00 95.81 76 ALA A N 1
ATOM 581 C CA . ALA A 1 76 ? 8.891 -5.188 11.658 1.00 95.81 76 ALA A CA 1
ATOM 582 C C . ALA A 1 76 ? 8.427 -3.733 11.457 1.00 95.81 76 ALA A C 1
ATOM 584 O O . ALA A 1 76 ? 7.327 -3.380 11.868 1.00 95.81 76 ALA A O 1
ATOM 585 N N . GLU A 1 77 ? 9.248 -2.915 10.794 1.00 97.00 77 GLU A N 1
ATOM 586 C CA . GLU A 1 77 ? 8.930 -1.521 10.470 1.00 97.00 77 GLU A CA 1
ATOM 587 C C . GLU A 1 77 ? 7.755 -1.434 9.486 1.00 97.00 77 GLU A C 1
ATOM 589 O O . GLU A 1 77 ? 6.758 -0.773 9.769 1.00 97.00 77 GLU A O 1
ATOM 594 N N . GLY A 1 78 ? 7.835 -2.160 8.365 1.00 96.19 78 GLY A N 1
ATOM 595 C CA . GLY A 1 78 ? 6.767 -2.184 7.361 1.00 96.19 78 GLY A CA 1
ATOM 596 C C . GLY A 1 78 ? 5.443 -2.694 7.934 1.00 96.19 78 GLY A C 1
ATOM 597 O O . GLY A 1 78 ? 4.386 -2.114 7.687 1.00 96.19 78 GLY A O 1
ATOM 598 N N . ARG A 1 79 ? 5.497 -3.734 8.774 1.00 95.88 79 ARG A N 1
ATOM 599 C CA . ARG A 1 79 ? 4.318 -4.291 9.452 1.00 95.88 79 ARG A CA 1
ATOM 600 C C . ARG A 1 79 ? 3.699 -3.325 10.455 1.00 95.88 79 ARG A C 1
ATOM 602 O O . ARG A 1 79 ? 2.478 -3.243 10.494 1.00 95.88 79 ARG A O 1
ATOM 609 N N . ALA A 1 80 ? 4.505 -2.575 11.205 1.00 96.25 80 ALA A N 1
ATOM 610 C CA . ALA A 1 80 ? 3.995 -1.572 12.137 1.00 96.25 80 ALA A CA 1
ATOM 611 C C . ALA A 1 80 ? 3.207 -0.467 11.411 1.00 96.25 80 ALA A C 1
ATOM 613 O O . ALA A 1 80 ? 2.104 -0.127 11.831 1.00 96.25 80 ALA A O 1
ATOM 614 N N . LEU A 1 81 ? 3.721 0.028 10.279 1.00 96.69 81 LEU A N 1
ATOM 615 C CA . LEU A 1 81 ? 3.017 1.024 9.462 1.00 96.69 81 LEU A CA 1
ATOM 616 C C . LEU A 1 81 ? 1.720 0.464 8.863 1.00 96.69 81 LEU A C 1
ATOM 618 O O . LEU A 1 81 ? 0.697 1.146 8.833 1.00 96.69 81 LEU A O 1
ATOM 622 N N . LEU A 1 82 ? 1.731 -0.791 8.406 1.00 95.94 82 LEU A N 1
ATOM 623 C CA . LEU A 1 82 ? 0.520 -1.460 7.928 1.00 95.94 82 LEU A CA 1
ATOM 624 C C . LEU A 1 82 ? -0.512 -1.632 9.054 1.00 95.94 82 LEU A C 1
ATOM 626 O O . LEU A 1 82 ? -1.700 -1.401 8.843 1.00 95.94 82 LEU A O 1
ATOM 630 N N . ASP A 1 83 ? -0.083 -1.980 10.266 1.00 95.50 83 ASP A N 1
ATOM 631 C CA . ASP A 1 83 ? -0.975 -2.050 11.425 1.00 95.50 83 ASP A CA 1
ATOM 632 C C . ASP A 1 83 ? -1.571 -0.681 11.783 1.00 95.50 83 ASP A C 1
ATOM 634 O O . ASP A 1 83 ? -2.752 -0.612 12.123 1.00 95.50 83 ASP A O 1
ATOM 638 N N . GLU A 1 84 ? -0.817 0.408 11.631 1.00 95.62 84 GLU A N 1
ATOM 639 C CA . GLU A 1 84 ? -1.310 1.777 11.823 1.00 95.62 84 GLU A CA 1
ATOM 640 C C . GLU A 1 84 ? -2.363 2.173 10.777 1.00 95.62 84 GLU A C 1
ATOM 642 O O . GLU A 1 84 ? -3.445 2.657 11.130 1.00 95.62 84 GLU A O 1
ATOM 647 N N . VAL A 1 85 ? -2.114 1.852 9.502 1.00 93.38 85 VAL A N 1
ATOM 648 C CA . VAL A 1 85 ? -3.111 1.934 8.420 1.00 93.38 85 VAL A CA 1
ATOM 649 C C . VAL A 1 85 ? -4.376 1.160 8.810 1.00 93.38 85 VAL A C 1
ATOM 651 O O . VAL A 1 85 ? -5.490 1.682 8.714 1.00 93.38 85 VAL A O 1
ATOM 654 N N . GLY A 1 86 ? -4.220 -0.081 9.278 1.00 92.19 86 GLY A N 1
ATOM 655 C CA . GLY A 1 86 ? -5.335 -0.927 9.697 1.00 92.19 86 GLY A CA 1
ATOM 656 C C . GLY A 1 86 ? -6.115 -0.366 10.885 1.00 92.19 86 GLY A C 1
ATOM 657 O O . GLY A 1 86 ? -7.345 -0.424 10.906 1.00 92.19 86 GLY A O 1
ATOM 658 N N . ALA A 1 87 ? -5.417 0.219 11.856 1.00 93.19 87 ALA A N 1
ATOM 659 C CA . ALA A 1 87 ? -6.008 0.809 13.050 1.00 93.19 87 ALA A CA 1
ATOM 660 C C . ALA A 1 87 ? -6.806 2.085 12.747 1.00 93.19 87 ALA A C 1
ATOM 662 O O . ALA A 1 87 ? -7.806 2.350 13.425 1.00 93.19 87 ALA A O 1
ATOM 663 N N . GLY A 1 88 ? -6.403 2.855 11.732 1.00 91.19 88 GLY A N 1
ATOM 664 C CA . GLY A 1 88 ? -7.071 4.089 11.318 1.00 91.19 88 GLY A CA 1
ATOM 665 C C . GLY A 1 88 ? -8.170 3.927 10.265 1.00 91.19 88 GLY A C 1
ATOM 666 O O . GLY A 1 88 ? -8.875 4.894 9.982 1.00 91.19 88 GLY A O 1
ATOM 667 N N . PHE A 1 89 ? -8.354 2.726 9.714 1.00 91.19 89 PHE A N 1
ATOM 668 C CA . PHE A 1 89 ? -9.395 2.425 8.732 1.00 91.19 89 PHE A CA 1
ATOM 669 C C . PHE A 1 89 ? -10.753 2.123 9.380 1.00 91.19 89 PHE A C 1
ATOM 671 O O . PHE A 1 89 ? -10.855 1.292 10.287 1.00 91.19 89 PHE A O 1
ATOM 678 N N . ARG A 1 90 ? -11.832 2.727 8.876 1.00 89.12 90 ARG A N 1
ATOM 679 C CA . ARG A 1 90 ? -13.215 2.364 9.219 1.00 89.12 90 ARG A CA 1
ATOM 680 C C . ARG A 1 90 ? -14.038 2.189 7.949 1.00 89.12 90 ARG A C 1
ATOM 682 O O . ARG A 1 90 ? -13.925 2.967 7.008 1.00 89.12 90 ARG A O 1
ATOM 689 N N . CYS A 1 91 ? -14.886 1.167 7.946 1.00 86.12 91 CYS A N 1
ATOM 690 C CA . CYS A 1 91 ? -15.847 0.913 6.882 1.00 86.12 91 CYS A CA 1
ATOM 691 C C . CYS A 1 91 ? -17.182 0.542 7.514 1.00 86.12 91 CYS A C 1
ATOM 693 O O . CYS A 1 91 ? -17.287 -0.482 8.189 1.00 86.12 91 CYS A O 1
ATOM 695 N N . GLU A 1 92 ? -18.190 1.367 7.274 1.00 82.88 92 GLU A N 1
ATOM 696 C CA . GLU A 1 92 ? -19.558 1.153 7.731 1.00 82.88 92 GLU A CA 1
ATOM 697 C C . GLU A 1 92 ? -20.465 0.986 6.515 1.00 82.88 92 GLU A C 1
ATOM 699 O O . GLU A 1 92 ? -20.278 1.651 5.501 1.00 82.88 92 GLU A O 1
ATOM 704 N N . VAL A 1 93 ? -21.438 0.082 6.593 1.00 79.44 93 VAL A N 1
ATOM 705 C CA . VAL A 1 93 ? -22.448 -0.081 5.540 1.00 79.44 93 VAL A CA 1
ATOM 706 C C . VAL A 1 93 ? -23.691 0.678 5.979 1.00 79.44 93 VAL A C 1
ATOM 708 O O . VAL A 1 93 ? -24.265 0.370 7.024 1.00 79.44 93 VAL A O 1
ATOM 711 N N . LEU A 1 94 ? -24.096 1.683 5.203 1.00 79.94 94 LEU A N 1
ATOM 712 C CA . LEU A 1 94 ? -25.320 2.431 5.473 1.00 79.94 94 LEU A CA 1
ATOM 713 C C . LEU A 1 94 ? -26.557 1.568 5.220 1.00 79.94 94 LEU A C 1
ATOM 715 O O . LEU A 1 94 ? -26.515 0.553 4.529 1.00 79.94 94 LEU A O 1
ATOM 719 N N . TRP A 1 95 ? -27.705 2.027 5.716 1.00 78.06 95 TRP A N 1
ATOM 720 C CA . TRP A 1 95 ? -28.999 1.398 5.441 1.00 78.06 95 TRP A CA 1
ATOM 721 C C . TRP A 1 95 ? -29.337 1.337 3.937 1.00 78.06 95 TRP A C 1
ATOM 723 O O . TRP A 1 95 ? -30.116 0.478 3.533 1.00 78.06 95 TRP A O 1
ATOM 733 N N . SER A 1 96 ? -28.744 2.213 3.113 1.00 80.31 96 SER A N 1
ATOM 734 C CA . SER A 1 96 ? -28.855 2.187 1.647 1.00 80.31 96 SER A CA 1
ATOM 735 C C . SER A 1 96 ? -28.059 1.050 0.992 1.00 80.31 96 SER A C 1
ATOM 737 O O . SER A 1 96 ? -28.262 0.765 -0.184 1.00 80.31 96 SER A O 1
ATOM 739 N N . GLY A 1 97 ? -27.167 0.394 1.742 1.00 76.00 97 GLY A N 1
ATOM 740 C CA . GLY A 1 97 ? -26.205 -0.585 1.237 1.00 76.00 97 GLY A CA 1
ATOM 741 C C . GLY A 1 97 ? -24.871 0.027 0.799 1.00 76.00 97 GLY A C 1
ATOM 742 O O . GLY A 1 97 ? -23.950 -0.719 0.468 1.00 76.00 97 GLY A O 1
ATOM 743 N N . ASP A 1 98 ? -24.737 1.356 0.831 1.00 77.31 98 ASP A N 1
ATOM 744 C CA . ASP A 1 98 ? -23.509 2.034 0.418 1.00 77.31 98 ASP A CA 1
ATOM 745 C C . ASP A 1 98 ? -22.424 1.935 1.504 1.00 77.31 98 ASP A C 1
ATOM 747 O O . ASP A 1 98 ? -22.694 2.244 2.673 1.00 77.31 98 ASP A O 1
ATOM 751 N N . PRO A 1 99 ? -21.185 1.537 1.153 1.00 77.50 99 PRO A N 1
ATOM 752 C CA . PRO A 1 99 ? -20.073 1.574 2.086 1.00 77.50 99 PRO A CA 1
ATOM 753 C C . PRO A 1 99 ? -19.592 3.016 2.281 1.00 77.50 99 PRO A C 1
ATOM 755 O O . PRO A 1 99 ? -19.171 3.684 1.337 1.00 77.50 99 PRO A O 1
ATOM 758 N N . VAL A 1 100 ? -19.588 3.476 3.528 1.00 84.12 100 VAL A N 1
ATOM 759 C CA . VAL A 1 100 ? -18.898 4.694 3.951 1.00 84.12 100 VAL A CA 1
ATOM 760 C C . VAL A 1 100 ? -17.544 4.296 4.504 1.00 84.12 100 VAL A C 1
ATOM 762 O O . VAL A 1 100 ? -17.444 3.541 5.471 1.00 84.12 100 VAL A O 1
ATOM 765 N N . VAL A 1 101 ? -16.498 4.812 3.870 1.00 86.44 101 VAL A N 1
ATOM 766 C CA . VAL A 1 101 ? -15.114 4.550 4.251 1.00 86.44 101 VAL A CA 1
ATOM 767 C C . VAL A 1 101 ? -14.501 5.820 4.812 1.00 86.44 101 VAL A C 1
ATOM 769 O O . VAL A 1 101 ? -14.613 6.887 4.209 1.00 86.44 101 VAL A O 1
ATOM 772 N N . SER A 1 102 ? -13.827 5.699 5.950 1.00 89.00 102 SER A N 1
ATOM 773 C CA . SER A 1 102 ? -13.036 6.776 6.528 1.00 89.00 102 SER A CA 1
ATOM 774 C C . SER A 1 102 ? -11.665 6.279 6.971 1.00 89.00 102 SER A C 1
ATOM 776 O O . SER A 1 102 ? -11.461 5.109 7.299 1.00 89.00 102 SER A O 1
ATOM 778 N N . TRP A 1 103 ? -10.714 7.203 6.934 1.00 89.00 103 TRP A N 1
ATOM 779 C CA . TRP A 1 103 ? -9.310 6.979 7.239 1.00 89.00 103 TRP A CA 1
ATOM 780 C C . TRP A 1 103 ? -8.863 8.082 8.190 1.00 89.00 103 TRP A C 1
ATOM 782 O O . TRP A 1 103 ? -9.118 9.260 7.922 1.00 89.00 103 TRP A O 1
ATOM 792 N N . SER A 1 104 ? -8.229 7.714 9.301 1.00 92.62 104 SER A N 1
ATOM 793 C CA . SER A 1 104 ? -7.603 8.691 10.191 1.00 92.62 104 SER A CA 1
ATOM 794 C C . SER A 1 104 ? -6.392 9.354 9.525 1.00 92.62 104 SER A C 1
ATOM 796 O O . SER A 1 104 ? -5.803 8.809 8.594 1.00 92.62 104 SER A O 1
ATOM 798 N N . GLU A 1 105 ? -5.992 10.518 10.036 1.00 92.88 105 GLU A N 1
ATOM 799 C CA . GLU A 1 105 ? -4.769 11.217 9.616 1.00 92.88 105 GLU A CA 1
ATOM 800 C C . GLU A 1 105 ? -3.521 10.336 9.778 1.00 92.88 105 GLU A C 1
ATOM 802 O O . GLU A 1 105 ? -2.771 10.164 8.826 1.00 92.88 105 GLU A O 1
ATOM 807 N N . ALA A 1 106 ? -3.383 9.656 10.919 1.00 93.12 106 ALA A N 1
ATOM 808 C CA . ALA A 1 106 ? -2.299 8.703 11.169 1.00 93.12 106 ALA A CA 1
ATOM 809 C C . ALA A 1 106 ? -2.230 7.578 10.114 1.00 93.12 106 ALA A C 1
ATOM 811 O O . ALA A 1 106 ? -1.159 7.242 9.615 1.00 93.12 106 ALA A O 1
ATOM 812 N N . ALA A 1 107 ? -3.379 7.034 9.689 1.00 92.00 107 ALA A N 1
ATOM 813 C CA . ALA A 1 107 ? -3.395 6.032 8.622 1.00 92.00 107 ALA A CA 1
ATOM 814 C C . ALA A 1 107 ? -2.991 6.613 7.258 1.00 92.00 107 ALA A C 1
ATOM 816 O O . ALA A 1 107 ? -2.382 5.905 6.453 1.00 92.00 107 ALA A O 1
ATOM 817 N N . TRP A 1 108 ? -3.296 7.888 6.993 1.00 89.50 108 TRP A N 1
ATOM 818 C CA . TRP A 1 108 ? -2.816 8.573 5.792 1.00 89.50 108 TRP A CA 1
ATOM 819 C C . TRP A 1 108 ? -1.303 8.765 5.810 1.00 89.50 108 TRP A C 1
ATOM 821 O O . TRP A 1 108 ? -0.647 8.454 4.817 1.00 89.50 108 TRP A O 1
ATOM 831 N N . GLU A 1 109 ? -0.750 9.233 6.925 1.00 93.31 109 GLU A N 1
ATOM 832 C CA . GLU A 1 109 ? 0.691 9.443 7.088 1.00 93.31 109 GLU A CA 1
ATOM 833 C C . GLU A 1 109 ? 1.467 8.124 6.996 1.00 93.31 109 GLU A C 1
ATOM 835 O O . GLU A 1 109 ? 2.466 8.032 6.274 1.00 93.31 109 GLU A O 1
ATOM 840 N N . ALA A 1 110 ? 0.963 7.065 7.635 1.00 94.44 110 ALA A N 1
ATOM 841 C CA . ALA A 1 110 ? 1.535 5.729 7.532 1.00 94.44 110 ALA A CA 1
ATOM 842 C C . ALA A 1 110 ? 1.493 5.205 6.086 1.00 94.44 110 ALA A C 1
ATOM 844 O O . ALA A 1 110 ? 2.507 4.742 5.562 1.00 94.44 110 ALA A O 1
ATOM 845 N N . GLY A 1 111 ? 0.353 5.337 5.398 1.00 92.62 111 GLY A N 1
ATOM 846 C CA . GLY A 1 111 ? 0.218 4.955 3.989 1.00 92.62 111 GLY A CA 1
ATOM 847 C C . GLY A 1 111 ? 1.168 5.724 3.064 1.00 92.62 111 GLY A C 1
ATOM 848 O O . GLY A 1 111 ? 1.762 5.133 2.159 1.00 92.62 111 GLY A O 1
ATOM 849 N N . HIS A 1 112 ? 1.358 7.021 3.313 1.00 92.25 112 HIS A N 1
ATOM 850 C CA . HIS A 1 112 ? 2.309 7.849 2.575 1.00 92.25 112 HIS A CA 1
ATOM 851 C C . HIS A 1 112 ? 3.755 7.390 2.800 1.00 92.25 112 HIS A C 1
ATOM 853 O O . HIS A 1 112 ? 4.487 7.182 1.835 1.00 92.25 112 HIS A O 1
ATOM 859 N N . THR A 1 113 ? 4.129 7.124 4.052 1.00 95.56 113 THR A N 1
ATOM 860 C CA . THR A 1 113 ? 5.466 6.632 4.420 1.00 95.56 113 THR A CA 1
ATOM 861 C C . THR A 1 113 ? 5.767 5.290 3.749 1.00 95.56 113 THR A C 1
ATOM 863 O O . THR A 1 113 ? 6.852 5.089 3.200 1.00 95.56 113 THR A O 1
ATOM 866 N N . ILE A 1 114 ? 4.788 4.374 3.724 1.00 95.69 114 ILE A N 1
ATOM 867 C CA . ILE A 1 114 ? 4.901 3.102 2.999 1.00 95.69 114 ILE A CA 1
ATOM 868 C C . ILE A 1 114 ? 5.150 3.361 1.511 1.00 95.69 114 ILE A C 1
ATOM 870 O O . ILE A 1 114 ? 6.059 2.765 0.934 1.00 95.69 114 ILE A O 1
ATOM 874 N N . TYR A 1 115 ? 4.363 4.242 0.889 1.00 93.75 115 TYR A N 1
ATOM 875 C CA . TYR A 1 115 ? 4.523 4.578 -0.524 1.00 93.75 115 TYR A CA 1
ATOM 876 C C . TYR A 1 115 ? 5.922 5.127 -0.828 1.00 93.75 115 TYR A C 1
ATOM 878 O O . TYR A 1 115 ? 6.585 4.609 -1.726 1.00 93.75 115 TYR A O 1
ATOM 886 N N . GLU A 1 116 ? 6.396 6.125 -0.077 1.00 94.62 116 GLU A N 1
ATOM 887 C CA . GLU A 1 116 ? 7.716 6.732 -0.288 1.00 94.62 116 GLU A CA 1
ATOM 888 C C . GLU A 1 116 ? 8.837 5.705 -0.133 1.00 94.62 116 GLU A C 1
ATOM 890 O O . GLU A 1 116 ? 9.769 5.640 -0.944 1.00 94.62 116 GLU A O 1
ATOM 895 N N . ARG A 1 117 ? 8.729 4.849 0.888 1.00 96.50 117 ARG A N 1
ATOM 896 C CA . ARG A 1 117 ? 9.746 3.842 1.152 1.00 96.50 117 ARG A CA 1
ATOM 897 C C . ARG A 1 117 ? 9.770 2.768 0.077 1.00 96.50 117 ARG A C 1
ATOM 899 O O . ARG A 1 117 ? 10.854 2.443 -0.409 1.00 96.50 117 ARG A O 1
ATOM 906 N N . VAL A 1 1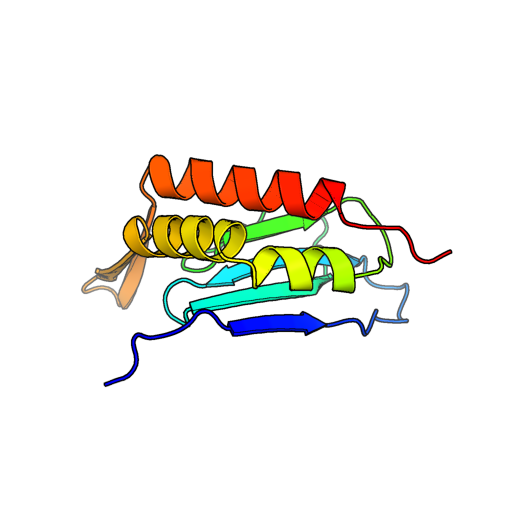18 ? 8.605 2.277 -0.344 1.00 95.06 118 VAL A N 1
ATOM 907 C CA . VAL A 1 118 ? 8.494 1.353 -1.477 1.00 95.06 118 VAL A CA 1
ATOM 908 C C . VAL A 1 118 ? 9.071 1.997 -2.734 1.00 95.06 118 VAL A C 1
ATOM 910 O O . VAL A 1 118 ? 9.929 1.386 -3.360 1.00 95.06 118 VAL A O 1
ATOM 913 N N . ALA A 1 119 ? 8.694 3.238 -3.059 1.00 92.75 119 ALA A N 1
ATOM 914 C CA . ALA A 1 119 ? 9.213 3.953 -4.224 1.00 92.75 119 ALA A CA 1
ATOM 915 C C . ALA A 1 119 ? 10.751 4.026 -4.226 1.00 92.75 119 ALA A C 1
ATOM 917 O O . ALA A 1 119 ? 11.367 3.820 -5.268 1.00 92.75 119 ALA A O 1
ATOM 918 N N . SER A 1 120 ? 11.375 4.242 -3.060 1.00 93.94 120 SER A N 1
ATOM 919 C CA . SER A 1 120 ? 12.840 4.279 -2.920 1.00 93.94 120 SER A CA 1
ATOM 920 C C . SER A 1 120 ? 13.542 2.924 -3.099 1.00 93.94 120 SER A C 1
ATOM 922 O O . SER A 1 120 ? 14.751 2.891 -3.312 1.00 93.94 120 SER A O 1
ATOM 924 N N . LEU A 1 121 ? 12.803 1.816 -2.986 1.00 94.00 121 LEU A N 1
ATOM 925 C CA . LEU A 1 121 ? 13.315 0.443 -3.072 1.00 94.00 121 LEU A CA 1
ATOM 926 C C . LEU A 1 121 ? 13.033 -0.217 -4.427 1.00 94.00 121 LEU A C 1
ATOM 928 O O . LEU A 1 121 ? 13.519 -1.320 -4.676 1.00 94.00 121 LEU A O 1
ATOM 932 N N . LEU A 1 122 ? 12.223 0.415 -5.279 1.00 91.12 122 LEU A N 1
ATOM 933 C CA . LEU A 1 122 ? 11.922 -0.100 -6.607 1.00 91.12 122 LEU A CA 1
ATOM 934 C C . LEU A 1 122 ? 13.116 0.126 -7.533 1.00 91.12 122 LEU A C 1
ATOM 936 O O . LEU A 1 122 ? 13.472 1.256 -7.864 1.00 91.12 122 LEU A O 1
ATOM 940 N N . GLU A 1 123 ? 13.703 -0.973 -7.990 1.00 83.25 123 GLU A N 1
ATOM 941 C CA . GLU A 1 123 ? 14.786 -0.965 -8.970 1.00 83.25 123 GLU A CA 1
ATOM 942 C C . GLU A 1 123 ? 14.212 -1.297 -10.353 1.00 83.25 123 GLU A C 1
ATOM 944 O O . GLU A 1 123 ? 13.574 -2.344 -10.492 1.00 83.25 123 GLU A O 1
ATOM 949 N N . PRO A 1 124 ? 14.416 -0.461 -11.386 1.00 80.50 124 PRO A N 1
ATOM 950 C CA . PRO A 1 124 ? 13.992 -0.789 -12.744 1.00 80.50 124 PRO A CA 1
ATOM 951 C C . PRO A 1 124 ? 14.616 -2.104 -13.228 1.00 80.50 124 PRO A C 1
ATOM 953 O O . PRO A 1 124 ? 15.816 -2.326 -13.060 1.00 80.50 124 PRO A O 1
ATOM 956 N N . ILE A 1 125 ? 13.815 -2.959 -13.862 1.00 76.50 125 ILE A N 1
ATOM 957 C CA . ILE A 1 125 ? 14.317 -4.115 -14.610 1.00 76.50 125 ILE A CA 1
ATOM 958 C C . ILE A 1 125 ? 14.698 -3.592 -15.998 1.00 76.50 125 ILE A C 1
ATOM 960 O O . ILE A 1 125 ? 13.834 -3.104 -16.728 1.00 76.50 125 ILE A O 1
ATOM 964 N N . GLY A 1 126 ? 16.000 -3.613 -16.300 1.00 59.56 126 GLY A N 1
ATOM 965 C CA . GLY A 1 126 ? 16.557 -3.203 -17.595 1.00 59.56 126 GLY A CA 1
ATOM 966 C C . GLY A 1 126 ? 16.279 -4.180 -18.727 1.00 59.56 126 GLY A C 1
ATOM 967 O O . GLY A 1 126 ? 15.989 -5.364 -18.438 1.00 59.56 126 GLY A O 1
#

Foldseek 3Di:
DPDLAADEEEDLDDDPDPPFDWFWKWKAALVNNYTYTYIDTADPPPQADPDARIGMHTDPADRWDQVQLSVVCNDPLVRVLSVQLNVQWDWDQDPVRDIDIGGDPSNVVSVVVSVVVSNVRTGHDD

pLDDT: mean 84.67, std 13.04, range [45.38, 97.5]